Protein AF-A0A4V2RFW7-F1 (afdb_monomer)

Radius of gyration: 12.69 Å; Cα contacts (8 Å, |Δi|>4): 86; chains: 1; bounding box: 30×26×34 Å

Organism: NCBI:txid194963

Structure (mmCIF, N/CA/C/O backbone):
data_AF-A0A4V2RFW7-F1
#
_entry.id   AF-A0A4V2RFW7-F1
#
loop_
_atom_site.group_PDB
_atom_site.id
_atom_site.type_symbol
_atom_site.label_atom_id
_atom_site.label_alt_id
_atom_site.label_comp_id
_atom_site.label_asym_id
_atom_site.label_entity_id
_atom_site.label_seq_id
_atom_site.pdbx_PDB_ins_code
_atom_site.Cartn_x
_atom_site.Cartn_y
_atom_site.Cartn_z
_atom_site.occupancy
_atom_site.B_iso_or_equiv
_atom_site.auth_seq_id
_atom_site.auth_comp_id
_atom_site.auth_asym_id
_atom_site.auth_atom_id
_atom_site.pdbx_PDB_model_num
ATOM 1 N N . MET A 1 1 ? -4.176 -15.299 11.476 1.00 40.25 1 MET A N 1
ATOM 2 C CA . MET A 1 1 ? -4.238 -15.582 10.028 1.00 40.25 1 MET A CA 1
ATOM 3 C C . MET A 1 1 ? -3.263 -14.648 9.329 1.00 40.25 1 MET A C 1
ATOM 5 O O . MET A 1 1 ? -3.450 -13.441 9.392 1.00 40.25 1 MET A O 1
ATOM 9 N N . LEU A 1 2 ? -2.169 -15.187 8.787 1.00 39.97 2 LEU A N 1
ATOM 10 C CA . LEU A 1 2 ? -1.254 -14.438 7.920 1.00 39.97 2 LEU A CA 1
ATOM 11 C C . LEU A 1 2 ? -2.021 -14.092 6.642 1.00 39.97 2 LEU A C 1
ATOM 13 O O . LEU A 1 2 ? -2.731 -14.956 6.126 1.00 39.97 2 LEU A O 1
ATOM 17 N N . ALA A 1 3 ? -1.922 -12.849 6.166 1.00 44.88 3 ALA A N 1
ATOM 18 C CA . ALA A 1 3 ? -2.492 -12.464 4.881 1.00 44.88 3 ALA A CA 1
ATOM 19 C C . ALA A 1 3 ? -1.932 -13.423 3.829 1.00 44.88 3 ALA A C 1
ATOM 21 O O . ALA A 1 3 ? -0.734 -13.418 3.551 1.00 44.88 3 ALA A O 1
ATOM 22 N N . SER A 1 4 ? -2.781 -14.325 3.340 1.00 46.75 4 SER A N 1
ATOM 23 C CA . SER A 1 4 ? -2.368 -15.352 2.398 1.00 46.75 4 SER A CA 1
ATOM 24 C C . SER A 1 4 ? -1.773 -14.648 1.181 1.00 46.75 4 SER A C 1
ATOM 26 O O . SER A 1 4 ? -2.407 -13.747 0.628 1.00 46.75 4 SER A O 1
ATOM 28 N N . LEU A 1 5 ? -0.569 -15.054 0.767 1.00 48.81 5 LEU A N 1
ATOM 29 C CA . LEU A 1 5 ? 0.170 -14.546 -0.400 1.00 48.81 5 LEU A CA 1
ATOM 30 C C . LEU A 1 5 ? -0.674 -14.463 -1.693 1.00 48.81 5 LEU A C 1
ATOM 32 O O . LEU A 1 5 ? -0.275 -13.795 -2.641 1.00 48.81 5 LEU A O 1
ATOM 36 N N . ARG A 1 6 ? -1.858 -15.088 -1.721 1.00 49.91 6 ARG A N 1
ATOM 37 C CA . ARG A 1 6 ? -2.877 -14.980 -2.775 1.00 49.91 6 ARG A CA 1
ATOM 38 C C . ARG A 1 6 ? -3.549 -13.609 -2.908 1.00 49.91 6 ARG A C 1
ATOM 40 O O . ARG A 1 6 ? -4.029 -13.307 -3.990 1.00 49.91 6 ARG A O 1
ATOM 47 N N . LEU A 1 7 ? -3.578 -12.777 -1.865 1.00 52.44 7 LEU A N 1
ATOM 48 C CA . LEU A 1 7 ? -4.192 -11.437 -1.928 1.00 52.44 7 LEU A CA 1
ATOM 49 C C . LEU A 1 7 ? -3.259 -10.381 -2.542 1.00 52.44 7 LEU A C 1
ATOM 51 O O . LEU A 1 7 ? -3.708 -9.322 -2.972 1.00 52.44 7 LEU A O 1
ATOM 55 N N . TRP A 1 8 ? -1.958 -10.669 -2.601 1.00 58.66 8 TRP A N 1
ATOM 56 C CA . TRP A 1 8 ? -0.922 -9.711 -2.991 1.00 58.66 8 TRP A CA 1
ATOM 57 C C . TRP A 1 8 ? -0.875 -9.357 -4.495 1.00 58.66 8 TRP A C 1
ATOM 59 O O . TRP A 1 8 ? -0.694 -8.185 -4.822 1.00 58.66 8 TRP A O 1
ATOM 69 N N . PRO A 1 9 ? -1.107 -10.296 -5.437 1.00 52.31 9 PRO A N 1
ATOM 70 C CA . PRO A 1 9 ? -1.146 -9.997 -6.873 1.00 52.31 9 PRO A CA 1
ATOM 71 C C . PRO A 1 9 ? -2.239 -9.005 -7.289 1.00 52.31 9 PRO A C 1
ATOM 73 O O . PRO A 1 9 ? -2.039 -8.227 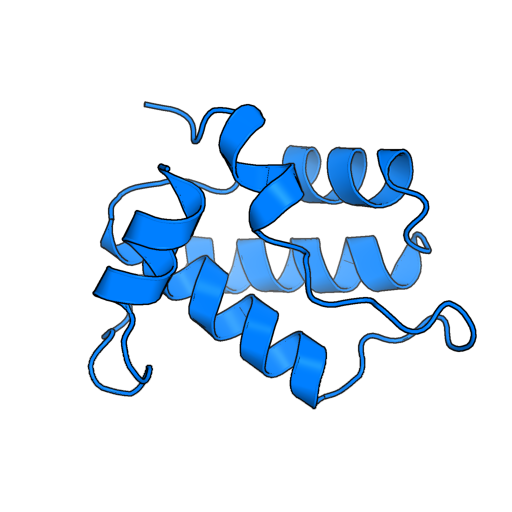-8.219 1.00 52.31 9 PRO A O 1
ATOM 76 N N . MET A 1 10 ? -3.379 -8.980 -6.589 1.00 49.44 10 MET A N 1
ATOM 77 C CA . MET A 1 10 ? -4.462 -8.021 -6.864 1.00 49.44 10 MET A CA 1
ATOM 78 C C . MET A 1 10 ? -4.271 -6.677 -6.143 1.00 49.44 10 MET A C 1
ATOM 80 O O . MET A 1 10 ? -4.787 -5.652 -6.590 1.00 49.44 10 MET A O 1
ATOM 84 N N . PHE A 1 11 ? -3.472 -6.681 -5.072 1.00 55.66 11 PHE A N 1
ATOM 85 C CA . PHE A 1 11 ? -3.098 -5.542 -4.229 1.00 55.66 11 PHE A CA 1
ATOM 86 C C . PHE A 1 11 ? -2.288 -4.476 -4.979 1.00 55.66 11 PHE A C 1
ATOM 88 O O . PHE A 1 11 ? -2.458 -3.277 -4.773 1.00 55.66 11 PHE A O 1
ATOM 95 N N . CYS A 1 12 ? -1.418 -4.921 -5.887 1.00 53.00 12 CYS A N 1
ATOM 96 C CA . CYS A 1 12 ? -0.456 -4.092 -6.609 1.00 53.00 12 CYS A CA 1
ATOM 97 C C . CYS A 1 12 ? -0.809 -3.956 -8.097 1.00 53.00 12 CYS A C 1
ATOM 99 O O . CYS A 1 12 ? 0.061 -3.962 -8.963 1.00 53.00 12 CYS A O 1
ATOM 101 N N . ARG A 1 13 ? -2.095 -3.728 -8.401 1.00 49.25 13 ARG A N 1
ATOM 102 C CA . ARG A 1 13 ? -2.487 -3.120 -9.687 1.00 49.25 13 ARG A CA 1
ATOM 103 C C . ARG A 1 13 ? -2.098 -1.630 -9.771 1.00 49.25 13 ARG A C 1
ATOM 105 O O . ARG A 1 13 ? -2.374 -0.982 -10.776 1.00 49.25 13 ARG A O 1
ATOM 112 N N . ALA A 1 14 ? -1.437 -1.094 -8.740 1.00 47.56 14 ALA A N 1
ATOM 113 C CA . ALA A 1 14 ? -0.565 0.069 -8.846 1.00 47.56 14 ALA A CA 1
ATOM 114 C C . ALA A 1 14 ? 0.607 -0.314 -9.759 1.00 47.56 14 ALA A C 1
ATOM 116 O O . ALA A 1 14 ? 1.625 -0.846 -9.320 1.00 47.56 14 ALA A O 1
ATOM 117 N N . ARG A 1 15 ? 0.402 -0.141 -11.066 1.00 47.62 15 ARG A N 1
ATOM 118 C CA . ARG A 1 15 ? 1.440 -0.276 -12.082 1.00 47.62 15 ARG A CA 1
ATOM 119 C C . ARG A 1 15 ? 2.496 0.782 -11.768 1.00 47.62 15 ARG A C 1
ATOM 121 O O . ARG A 1 15 ? 2.371 1.912 -12.227 1.00 47.62 15 ARG A O 1
ATOM 128 N N . SER A 1 16 ? 3.514 0.416 -10.991 1.00 48.25 16 SER A N 1
ATOM 129 C CA . SER A 1 16 ? 4.738 1.199 -10.900 1.00 48.25 16 SER A CA 1
ATOM 130 C C . SER A 1 16 ? 5.255 1.324 -12.329 1.00 48.25 16 SER A C 1
ATOM 132 O O . SER A 1 16 ? 5.613 0.341 -12.978 1.00 48.25 16 SER A O 1
ATOM 134 N N . TYR A 1 17 ? 5.157 2.522 -12.900 1.00 40.88 17 TYR A N 1
ATOM 135 C CA . TYR A 1 17 ? 5.669 2.760 -14.240 1.00 40.88 17 TYR A CA 1
ATOM 136 C C . TYR A 1 17 ? 7.179 2.496 -14.190 1.00 40.88 17 TYR A C 1
ATOM 138 O O . TYR A 1 17 ? 7.926 3.225 -13.541 1.00 40.88 17 TYR A O 1
ATOM 146 N N . LEU A 1 18 ? 7.596 1.416 -14.855 1.00 42.75 18 LEU A N 1
ATOM 147 C CA . LEU A 1 18 ? 8.908 0.748 -14.834 1.00 42.75 18 LEU A CA 1
ATOM 148 C C . LEU A 1 18 ? 10.145 1.653 -15.070 1.00 42.75 18 LEU A C 1
ATOM 150 O O . LEU A 1 18 ? 11.282 1.191 -14.958 1.00 42.75 18 LEU A O 1
ATOM 154 N N . GLY A 1 19 ? 9.964 2.941 -15.363 1.00 42.44 19 GLY A N 1
ATOM 155 C CA . GLY A 1 19 ? 11.038 3.878 -15.691 1.00 42.44 19 GLY A CA 1
ATOM 156 C C . GLY A 1 19 ? 11.847 4.343 -14.481 1.00 42.44 19 GLY A C 1
ATOM 157 O O . GLY A 1 19 ? 13.073 4.226 -14.471 1.00 42.44 19 GLY A O 1
ATOM 158 N N . ASN A 1 20 ? 11.191 4.770 -13.403 1.00 45.38 20 ASN A N 1
ATOM 159 C CA . ASN A 1 20 ? 11.858 5.530 -12.344 1.00 45.38 20 ASN A CA 1
ATOM 160 C C . ASN A 1 20 ? 11.951 4.652 -11.095 1.00 45.38 20 ASN A C 1
ATOM 162 O O . ASN A 1 20 ? 10.955 4.093 -10.658 1.00 45.38 20 ASN A O 1
ATOM 166 N N . GLY A 1 21 ? 13.141 4.468 -10.520 1.00 53.97 21 GLY A N 1
ATOM 167 C CA . GLY A 1 21 ? 13.351 3.637 -9.319 1.00 53.97 21 GLY A CA 1
ATOM 168 C C . GLY A 1 21 ? 12.706 4.167 -8.031 1.00 53.97 21 GLY A C 1
ATOM 169 O O . GLY A 1 21 ? 13.162 3.806 -6.953 1.00 53.97 21 GLY A O 1
ATOM 170 N N . VAL A 1 22 ? 11.692 5.024 -8.154 1.00 58.66 22 VAL A N 1
ATOM 171 C CA . VAL A 1 22 ? 11.017 5.765 -7.094 1.00 58.66 22 VAL A CA 1
ATOM 172 C C . VAL A 1 22 ? 9.518 5.576 -7.276 1.00 58.66 22 VAL A C 1
ATOM 174 O O . VAL A 1 22 ? 8.997 5.707 -8.387 1.00 58.66 22 VAL A O 1
ATOM 177 N N . MET A 1 23 ? 8.827 5.265 -6.184 1.00 65.06 23 MET A N 1
ATOM 178 C CA . MET A 1 23 ? 7.374 5.135 -6.182 1.00 65.06 23 MET A CA 1
ATOM 179 C C . MET A 1 23 ? 6.729 6.497 -6.481 1.00 65.06 23 MET A C 1
ATOM 181 O O . MET A 1 23 ? 7.047 7.493 -5.827 1.00 65.06 23 MET A O 1
ATOM 185 N N . HIS A 1 24 ? 5.827 6.573 -7.465 1.00 69.56 24 HIS A N 1
ATOM 186 C CA . HIS A 1 24 ? 5.131 7.828 -7.754 1.00 69.56 24 HIS A CA 1
ATOM 187 C 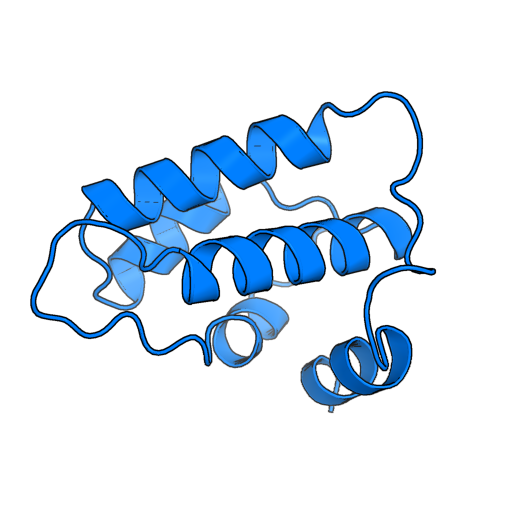C . HIS A 1 24 ? 4.328 8.259 -6.508 1.00 69.56 24 HIS A C 1
ATOM 189 O O . HIS A 1 24 ? 3.768 7.388 -5.838 1.00 69.56 24 HIS A O 1
ATOM 195 N N . PRO A 1 25 ? 4.206 9.561 -6.173 1.00 74.12 25 PRO A N 1
ATOM 196 C CA . PRO A 1 25 ? 3.473 10.005 -4.979 1.00 74.12 25 PRO A CA 1
ATOM 197 C C . PRO A 1 25 ? 2.061 9.418 -4.885 1.00 74.12 25 PRO A C 1
ATOM 199 O O . PRO A 1 25 ? 1.622 8.982 -3.829 1.00 74.12 25 PRO A O 1
ATOM 202 N N . ARG A 1 26 ? 1.400 9.307 -6.037 1.00 73.06 26 ARG A N 1
ATOM 203 C CA . ARG A 1 26 ? 0.078 8.693 -6.171 1.00 73.06 26 ARG A CA 1
ATOM 204 C C . ARG A 1 26 ? 0.088 7.191 -5.861 1.00 73.06 26 ARG A C 1
ATOM 206 O O . ARG A 1 26 ? -0.795 6.709 -5.165 1.00 73.06 26 ARG A O 1
ATOM 213 N N . ASP A 1 27 ? 1.106 6.458 -6.316 1.00 73.06 27 ASP A N 1
ATOM 214 C CA . ASP A 1 27 ? 1.277 5.039 -5.974 1.00 73.06 27 ASP A CA 1
ATOM 215 C C . ASP A 1 27 ? 1.535 4.871 -4.476 1.00 73.06 27 ASP A C 1
ATOM 217 O O . ASP A 1 27 ? 1.023 3.942 -3.856 1.00 73.06 27 ASP A O 1
ATOM 221 N N . LYS A 1 28 ? 2.292 5.796 -3.879 1.00 76.31 28 LYS A N 1
ATOM 222 C CA . LYS A 1 28 ? 2.585 5.818 -2.446 1.00 76.31 28 LYS A CA 1
ATOM 223 C C . LYS A 1 28 ? 1.323 6.018 -1.606 1.00 76.31 28 LYS A C 1
ATOM 225 O O . LYS A 1 28 ? 1.150 5.318 -0.613 1.00 76.31 28 LYS A O 1
ATOM 230 N N . GLU A 1 29 ? 0.443 6.931 -2.014 1.00 79.19 29 GLU A N 1
ATOM 231 C CA . GLU A 1 29 ? -0.875 7.126 -1.392 1.00 79.19 29 GLU A CA 1
ATOM 232 C C . GLU A 1 29 ? -1.740 5.871 -1.521 1.00 79.19 29 GLU A C 1
ATOM 234 O O . GLU A 1 29 ? -2.299 5.406 -0.529 1.00 79.19 29 GLU A O 1
ATOM 239 N N . PHE A 1 30 ? -1.773 5.258 -2.709 1.00 76.00 30 PHE A N 1
ATOM 240 C CA . PHE A 1 30 ? -2.448 3.975 -2.896 1.00 76.00 30 PHE A CA 1
ATOM 241 C C . PHE A 1 30 ? -1.880 2.899 -1.960 1.00 76.00 30 PHE A C 1
ATOM 243 O O . PHE A 1 30 ? -2.641 2.215 -1.286 1.00 76.00 30 PHE A O 1
ATOM 250 N N . ALA A 1 31 ? -0.560 2.756 -1.855 1.00 77.88 31 ALA A N 1
ATOM 251 C CA . ALA A 1 31 ? 0.052 1.785 -0.952 1.00 77.88 31 ALA A CA 1
ATOM 252 C C . ALA A 1 31 ? -0.270 2.056 0.530 1.00 77.88 31 ALA A C 1
ATOM 254 O O . ALA A 1 31 ? -0.538 1.104 1.265 1.00 77.88 31 ALA A O 1
ATOM 255 N N . ASP A 1 32 ? -0.287 3.322 0.966 1.00 82.0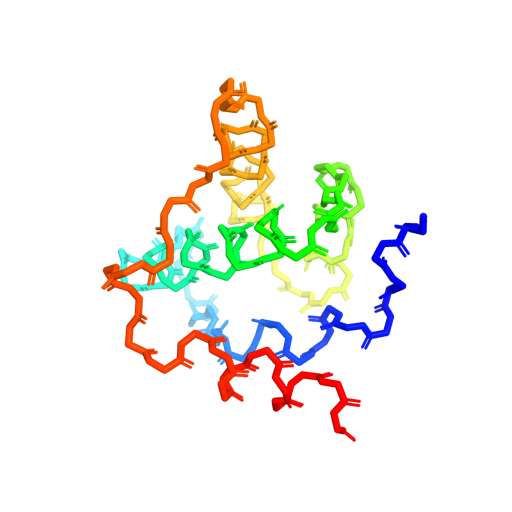6 32 ASP A N 1
ATOM 256 C CA . ASP A 1 32 ? -0.677 3.711 2.330 1.00 82.06 32 ASP A CA 1
ATOM 257 C C . ASP A 1 32 ? -2.120 3.293 2.637 1.00 82.06 32 ASP A C 1
ATOM 259 O O . ASP A 1 32 ? -2.367 2.592 3.624 1.00 82.06 32 ASP A O 1
ATOM 263 N N . ASP A 1 33 ? -3.058 3.643 1.754 1.00 82.19 33 ASP A N 1
ATOM 264 C CA . ASP A 1 33 ? -4.477 3.311 1.893 1.00 82.19 33 ASP A CA 1
ATOM 265 C C . ASP A 1 33 ? -4.684 1.805 2.036 1.00 82.19 33 ASP A C 1
ATOM 267 O O . ASP A 1 33 ? -5.391 1.321 2.924 1.00 82.19 33 ASP A O 1
ATOM 271 N N . ILE A 1 34 ? -4.044 1.041 1.162 1.00 78.50 34 ILE A N 1
ATOM 272 C CA . ILE A 1 34 ? -4.239 -0.396 1.087 1.00 78.50 34 ILE A CA 1
ATOM 273 C C . ILE A 1 34 ? -3.625 -1.090 2.325 1.00 78.50 34 ILE A C 1
ATOM 275 O O . ILE A 1 34 ? -4.277 -1.932 2.954 1.00 78.50 34 ILE A O 1
ATOM 279 N N . LEU A 1 35 ? -2.425 -0.688 2.762 1.00 80.31 35 LEU A N 1
ATOM 280 C CA . LEU A 1 35 ? -1.809 -1.185 4.001 1.00 80.31 35 LEU A CA 1
ATOM 281 C C . LEU A 1 35 ? -2.651 -0.842 5.241 1.00 80.31 35 LEU A C 1
ATOM 283 O O . LEU A 1 35 ? -2.755 -1.650 6.170 1.00 80.31 35 LEU A O 1
ATOM 287 N N .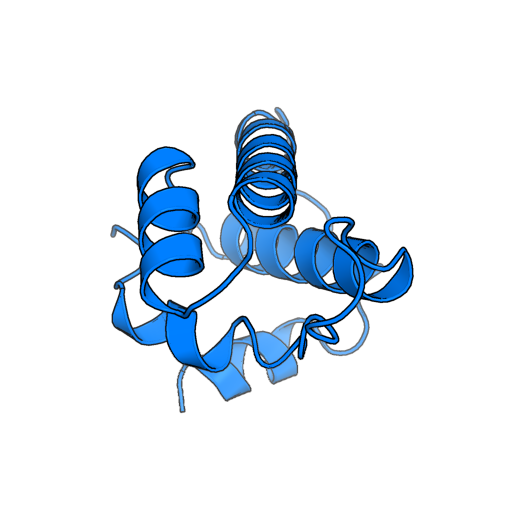 ARG A 1 36 ? -3.304 0.326 5.258 1.00 83.25 36 ARG A N 1
ATOM 288 C CA . ARG A 1 36 ? -4.250 0.703 6.316 1.00 83.25 36 ARG A CA 1
ATOM 289 C C . ARG A 1 36 ? -5.513 -0.148 6.304 1.00 83.25 36 ARG A C 1
ATOM 291 O O . ARG A 1 36 ? -5.924 -0.593 7.376 1.00 83.25 36 ARG A O 1
ATOM 298 N N . ILE A 1 37 ? -6.095 -0.411 5.131 1.00 82.12 37 ILE A N 1
ATOM 299 C CA . ILE A 1 37 ? -7.252 -1.307 4.972 1.00 82.12 37 ILE A CA 1
ATOM 300 C C . ILE A 1 37 ? -6.924 -2.695 5.522 1.00 82.12 37 ILE A C 1
ATOM 302 O O . ILE A 1 37 ? -7.668 -3.213 6.357 1.00 82.12 37 ILE A O 1
ATOM 306 N N . LEU A 1 38 ? -5.783 -3.271 5.129 1.00 78.94 38 LEU A N 1
ATOM 307 C CA . LEU A 1 38 ? -5.338 -4.569 5.641 1.00 78.94 38 LEU A CA 1
ATOM 308 C C . LEU A 1 38 ? -5.218 -4.572 7.157 1.00 78.94 38 LEU A C 1
ATOM 310 O O . LEU A 1 38 ? -5.753 -5.455 7.830 1.00 78.94 38 LEU A O 1
ATOM 314 N N . ARG A 1 39 ? -4.545 -3.560 7.699 1.00 80.69 39 ARG A N 1
ATOM 315 C CA . ARG A 1 39 ? -4.329 -3.451 9.133 1.00 80.69 39 ARG A CA 1
ATOM 316 C C . ARG A 1 39 ? -5.637 -3.309 9.905 1.00 80.69 39 ARG A C 1
ATOM 318 O O . ARG A 1 39 ? -5.790 -3.919 10.963 1.00 80.69 39 ARG A O 1
ATOM 325 N N . ALA A 1 40 ? -6.583 -2.533 9.386 1.00 82.06 40 ALA A N 1
ATOM 326 C CA . ALA A 1 40 ? -7.909 -2.389 9.975 1.00 82.06 40 ALA A CA 1
ATOM 327 C C . ALA A 1 40 ? -8.695 -3.711 9.950 1.00 82.06 40 ALA A C 1
ATOM 329 O O . ALA A 1 40 ? -9.362 -4.034 10.933 1.00 82.06 40 ALA A O 1
ATOM 330 N N . LYS A 1 41 ? -8.550 -4.507 8.881 1.00 77.88 41 LYS A N 1
ATOM 331 C CA . LYS A 1 41 ? -9.132 -5.855 8.747 1.00 77.88 41 LYS A CA 1
ATOM 332 C C . LYS A 1 41 ? -8.351 -6.943 9.516 1.00 77.88 41 LYS A C 1
ATOM 334 O O . LYS A 1 41 ? -8.765 -8.095 9.515 1.00 77.88 41 LYS A O 1
ATOM 339 N N . GLY A 1 42 ? -7.267 -6.592 10.217 1.00 76.88 42 GLY A N 1
ATOM 340 C CA . GLY A 1 42 ? -6.502 -7.506 11.080 1.00 76.88 42 GLY A CA 1
ATOM 341 C C . GLY A 1 42 ? -5.386 -8.281 10.376 1.00 76.88 42 GLY A C 1
ATOM 342 O O . GLY A 1 42 ? -4.742 -9.134 10.989 1.00 76.88 42 GLY A O 1
ATOM 343 N N . HIS A 1 43 ? -5.118 -7.969 9.111 1.00 77.06 43 HIS A N 1
ATOM 344 C CA . HIS A 1 43 ? -4.024 -8.559 8.352 1.00 77.06 43 HIS A CA 1
ATOM 345 C C . HIS A 1 43 ? -2.699 -7.898 8.723 1.00 77.06 43 HIS A C 1
ATOM 347 O O . HIS A 1 43 ? -2.579 -6.671 8.752 1.00 77.06 43 HIS A O 1
ATOM 353 N N . ARG A 1 44 ? -1.680 -8.719 8.991 1.00 69.31 44 ARG A N 1
ATOM 354 C CA . ARG A 1 44 ? -0.300 -8.257 9.168 1.00 69.31 44 ARG A CA 1
ATOM 355 C C . ARG A 1 44 ? 0.475 -8.486 7.883 1.00 69.31 44 ARG A C 1
ATOM 357 O O . ARG A 1 44 ? 0.605 -9.617 7.424 1.00 69.31 44 ARG A O 1
ATOM 364 N N . ALA A 1 45 ? 0.975 -7.391 7.333 1.00 70.12 45 ALA A N 1
ATOM 365 C CA . ALA A 1 45 ? 1.856 -7.377 6.185 1.00 70.12 45 ALA A CA 1
ATOM 366 C C . ALA A 1 45 ? 3.303 -7.419 6.694 1.00 70.12 45 ALA A C 1
ATOM 368 O O . ALA A 1 45 ? 3.787 -6.450 7.277 1.00 70.12 45 ALA A O 1
ATOM 369 N N . GLU A 1 46 ? 3.954 -8.569 6.553 1.00 79.00 46 GLU A N 1
ATOM 370 C CA . GLU A 1 46 ? 5.315 -8.791 7.041 1.00 79.00 46 GLU A CA 1
ATOM 371 C C . GLU A 1 46 ? 6.299 -8.115 6.062 1.00 79.00 46 GLU A C 1
AT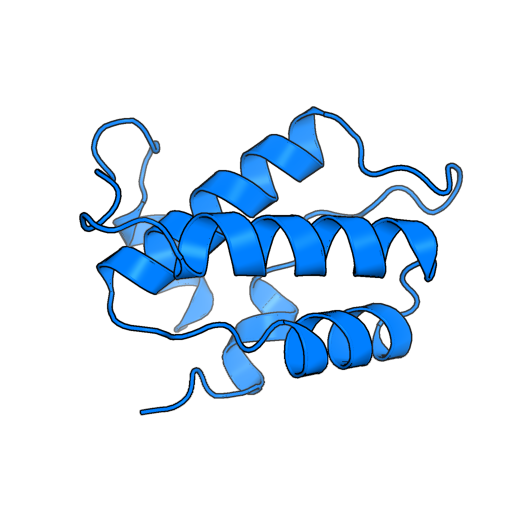OM 373 O O . GLU A 1 46 ? 6.325 -8.490 4.889 1.00 79.00 46 GLU A O 1
ATOM 378 N N . PRO A 1 47 ? 7.068 -7.088 6.474 1.00 80.25 47 PRO A N 1
ATOM 379 C CA . PRO A 1 47 ? 7.814 -6.221 5.553 1.00 80.25 47 PRO A CA 1
ATOM 380 C C . PRO A 1 47 ? 8.771 -6.983 4.635 1.00 80.25 47 PRO A C 1
ATOM 382 O O . PRO A 1 47 ? 8.938 -6.630 3.467 1.00 80.25 47 PRO A O 1
ATOM 385 N N . HIS A 1 48 ? 9.374 -8.051 5.162 1.00 81.19 48 HIS A N 1
ATOM 386 C CA . HIS A 1 48 ? 10.267 -8.919 4.412 1.00 81.19 48 HIS A CA 1
ATOM 387 C C . HIS A 1 48 ? 9.519 -9.660 3.296 1.00 81.19 48 HIS A C 1
ATOM 389 O O . HIS A 1 48 ? 9.949 -9.641 2.144 1.00 81.19 48 HIS A O 1
ATOM 395 N N . SER A 1 49 ? 8.346 -10.218 3.607 1.00 80.62 49 SER A N 1
ATOM 396 C CA . SER A 1 49 ? 7.479 -10.881 2.625 1.00 80.62 49 SER A CA 1
ATOM 397 C C . SER A 1 49 ? 7.033 -9.931 1.508 1.00 80.62 49 SER A C 1
ATOM 399 O O . SER A 1 49 ? 7.029 -10.313 0.340 1.00 80.62 49 SER A O 1
ATOM 401 N N . ILE A 1 50 ? 6.720 -8.674 1.839 1.00 78.12 50 ILE A N 1
ATOM 402 C CA . ILE A 1 50 ? 6.316 -7.652 0.859 1.00 78.12 50 ILE A CA 1
ATOM 403 C C . ILE A 1 50 ? 7.461 -7.319 -0.094 1.00 78.12 50 ILE A C 1
ATOM 405 O O . ILE A 1 50 ? 7.260 -7.234 -1.305 1.00 78.12 50 ILE A O 1
ATOM 409 N N . LYS A 1 51 ? 8.670 -7.142 0.449 1.00 81.75 51 LYS A N 1
ATOM 410 C CA . LYS A 1 51 ? 9.866 -6.847 -0.340 1.00 81.75 51 LYS A CA 1
ATOM 411 C C . LYS A 1 51 ? 10.195 -7.996 -1.292 1.00 81.75 51 LYS A C 1
ATOM 413 O O . LYS A 1 51 ? 10.385 -7.756 -2.482 1.00 81.75 51 LYS A O 1
ATOM 418 N N . SER A 1 52 ? 10.217 -9.228 -0.781 1.00 81.62 52 SER A N 1
ATOM 419 C CA . SER A 1 52 ? 10.481 -10.434 -1.573 1.00 81.62 52 SER A CA 1
ATOM 420 C C . SER A 1 52 ? 9.437 -10.630 -2.670 1.00 81.62 52 SER A C 1
ATOM 422 O O . SER A 1 52 ? 9.793 -10.908 -3.812 1.00 81.62 52 SER A O 1
ATOM 424 N N . TRP A 1 53 ? 8.159 -10.395 -2.363 1.00 80.25 53 TRP A N 1
ATOM 425 C CA . TRP A 1 53 ? 7.094 -10.424 -3.361 1.00 80.25 53 TRP A CA 1
ATOM 426 C C . TRP A 1 53 ? 7.274 -9.342 -4.434 1.00 80.25 53 TRP A C 1
ATOM 428 O O . TRP A 1 53 ? 7.172 -9.643 -5.620 1.00 80.25 53 TRP A O 1
ATOM 438 N N . ALA A 1 54 ? 7.578 -8.100 -4.048 1.00 78.31 54 ALA A N 1
ATOM 439 C CA . ALA A 1 54 ? 7.741 -6.996 -4.993 1.00 78.31 54 ALA A CA 1
ATOM 440 C C . ALA A 1 54 ? 8.894 -7.275 -5.969 1.00 78.31 54 ALA A C 1
ATOM 442 O O . ALA A 1 54 ? 8.718 -7.159 -7.181 1.00 78.31 54 ALA A O 1
ATOM 443 N N . ILE A 1 55 ? 10.039 -7.733 -5.456 1.00 82.31 55 ILE A N 1
ATOM 444 C CA . ILE A 1 55 ? 11.188 -8.130 -6.281 1.00 82.31 55 ILE A CA 1
ATOM 445 C C . ILE A 1 55 ? 10.811 -9.292 -7.214 1.00 82.31 55 ILE A C 1
ATOM 447 O O . ILE A 1 55 ? 11.105 -9.231 -8.405 1.00 82.31 55 ILE A O 1
ATOM 451 N N . ALA A 1 56 ? 10.099 -10.308 -6.712 1.00 79.06 56 ALA A N 1
ATOM 452 C CA . ALA A 1 56 ? 9.632 -11.437 -7.524 1.00 79.06 56 ALA A CA 1
ATOM 453 C C . ALA A 1 56 ? 8.651 -11.020 -8.638 1.00 79.06 56 ALA A C 1
ATOM 455 O O . ALA A 1 56 ? 8.582 -11.675 -9.672 1.00 79.06 56 ALA A O 1
ATOM 456 N N . ASN A 1 57 ? 7.925 -9.914 -8.455 1.00 73.06 57 ASN A N 1
ATOM 457 C CA . ASN A 1 57 ? 7.005 -9.344 -9.445 1.00 73.06 57 ASN A CA 1
ATOM 458 C C . ASN A 1 57 ? 7.675 -8.299 -10.355 1.00 73.06 57 ASN A C 1
ATOM 460 O O . ASN A 1 57 ? 6.990 -7.535 -11.034 1.00 73.06 57 ASN A O 1
ATOM 464 N N . GLY A 1 58 ? 9.010 -8.237 -10.371 1.00 75.00 58 GLY A N 1
ATOM 465 C CA . GLY A 1 58 ? 9.767 -7.350 -11.254 1.00 75.00 58 GLY A CA 1
ATOM 466 C C . GLY A 1 58 ? 9.828 -5.896 -10.788 1.00 75.00 58 GLY A C 1
ATOM 467 O O . GLY A 1 58 ? 10.197 -5.017 -11.568 1.00 75.00 58 GLY A O 1
ATOM 468 N N . TRP A 1 59 ? 9.482 -5.605 -9.531 1.00 77.75 59 TRP A N 1
ATOM 469 C CA . TRP A 1 59 ? 9.670 -4.264 -8.986 1.00 77.75 59 TRP A CA 1
ATOM 470 C C . TRP A 1 59 ? 11.153 -3.996 -8.743 1.00 77.75 59 TRP A C 1
ATOM 472 O O . TRP A 1 59 ? 11.910 -4.870 -8.315 1.00 77.75 59 TRP A O 1
ATOM 482 N N . LYS A 1 60 ? 11.564 -2.740 -8.944 1.00 80.94 60 LYS A N 1
ATOM 483 C CA . LYS A 1 60 ? 12.921 -2.310 -8.597 1.00 80.94 60 LYS A CA 1
ATOM 484 C C . LYS A 1 60 ? 13.152 -2.452 -7.081 1.00 80.94 60 LYS A C 1
ATOM 486 O O . LYS A 1 60 ? 12.265 -2.089 -6.302 1.00 80.94 60 LYS A O 1
ATOM 491 N N . PRO A 1 61 ? 14.350 -2.886 -6.642 1.00 82.25 61 PRO A N 1
ATOM 492 C CA . PRO A 1 61 ? 14.664 -3.068 -5.224 1.00 82.25 61 PRO A CA 1
ATOM 493 C C . PRO A 1 61 ? 14.424 -1.815 -4.374 1.00 82.25 61 PRO A C 1
ATOM 495 O O . PRO A 1 61 ? 13.965 -1.933 -3.241 1.00 82.25 61 PRO A O 1
ATOM 498 N N . SER A 1 62 ? 14.680 -0.621 -4.924 1.00 80.94 62 SER A N 1
ATOM 499 C CA . SER A 1 62 ? 14.431 0.658 -4.245 1.00 80.94 62 SER A CA 1
ATOM 500 C C . SER A 1 62 ? 12.948 0.869 -3.927 1.00 80.94 62 SER A C 1
ATOM 502 O O . SER A 1 62 ? 12.607 1.102 -2.771 1.00 80.94 62 SER A O 1
ATOM 504 N N . ALA A 1 63 ? 12.058 0.678 -4.907 1.00 77.06 63 ALA A N 1
ATOM 505 C CA . ALA A 1 63 ? 10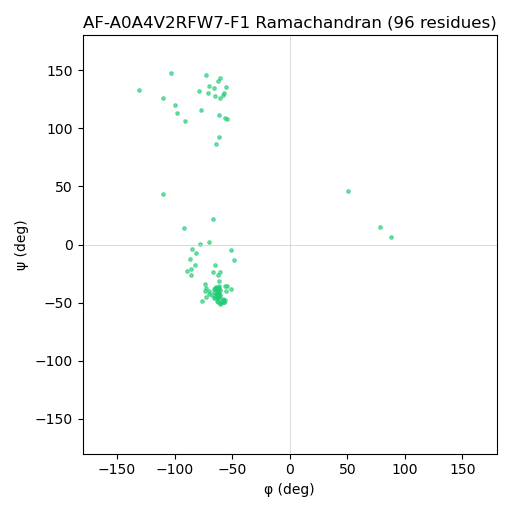.612 0.798 -4.710 1.00 77.06 63 ALA A CA 1
ATOM 506 C C . ALA A 1 63 ? 10.069 -0.286 -3.760 1.00 77.06 63 ALA A C 1
ATOM 508 O O . ALA A 1 63 ? 9.228 -0.013 -2.904 1.00 77.06 63 ALA A O 1
ATOM 509 N N . ALA A 1 64 ? 10.595 -1.513 -3.853 1.00 82.25 64 ALA A N 1
ATOM 510 C CA . ALA A 1 64 ? 10.265 -2.587 -2.916 1.00 82.25 64 ALA A CA 1
AT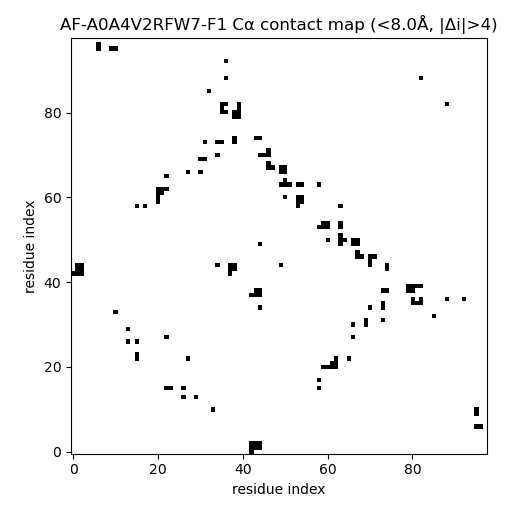OM 511 C C . ALA A 1 64 ? 10.666 -2.234 -1.470 1.00 82.25 64 ALA A C 1
ATOM 513 O O . ALA A 1 64 ? 9.944 -2.550 -0.523 1.00 82.25 64 ALA A O 1
ATOM 514 N N . ASN A 1 65 ? 11.802 -1.554 -1.293 1.00 84.62 65 ASN A N 1
ATOM 515 C CA . ASN A 1 65 ? 12.271 -1.106 0.014 1.00 84.62 65 ASN A CA 1
ATOM 516 C C . ASN A 1 65 ? 11.405 0.030 0.580 1.00 84.62 65 ASN A C 1
ATOM 518 O O . ASN A 1 65 ? 11.087 0.013 1.767 1.00 84.62 65 ASN A O 1
ATOM 522 N N . GLU A 1 66 ? 10.974 0.979 -0.259 1.00 82.38 66 GLU A N 1
ATOM 523 C CA . GLU A 1 66 ? 10.024 2.028 0.141 1.00 82.38 66 GLU A CA 1
ATOM 524 C C . GLU A 1 66 ? 8.686 1.434 0.602 1.00 82.38 66 GLU A C 1
ATOM 526 O O . GLU A 1 66 ? 8.155 1.826 1.644 1.00 82.38 66 GLU A O 1
ATOM 531 N N . LEU A 1 67 ? 8.170 0.439 -0.124 1.00 81.44 67 LEU A N 1
ATOM 532 C CA . LEU A 1 67 ? 6.933 -0.252 0.235 1.00 81.44 67 LEU A CA 1
ATOM 533 C C . LEU A 1 67 ? 7.065 -1.004 1.569 1.00 81.44 67 LEU A C 1
ATOM 535 O O . LEU A 1 67 ? 6.180 -0.925 2.423 1.00 81.44 67 LEU A O 1
ATOM 539 N N . 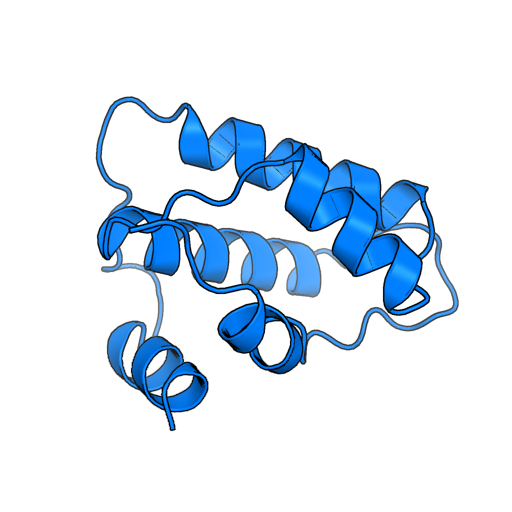ALA A 1 68 ? 8.189 -1.692 1.782 1.00 84.62 68 ALA A N 1
ATOM 540 C CA . ALA A 1 68 ? 8.477 -2.359 3.048 1.00 84.62 68 ALA A CA 1
ATOM 541 C C . ALA A 1 68 ? 8.572 -1.358 4.214 1.00 84.62 68 ALA A C 1
ATOM 543 O O . ALA A 1 68 ? 8.022 -1.609 5.286 1.00 84.62 68 ALA A O 1
ATOM 544 N N . ALA A 1 69 ? 9.198 -0.195 4.005 1.00 85.94 69 ALA A N 1
ATOM 545 C CA . ALA A 1 69 ? 9.273 0.863 5.012 1.00 85.94 69 ALA A CA 1
ATOM 546 C C . ALA A 1 69 ? 7.886 1.423 5.378 1.00 85.94 69 ALA A C 1
ATOM 548 O O . ALA A 1 69 ? 7.598 1.645 6.558 1.00 85.94 69 ALA A O 1
ATOM 549 N N . LEU A 1 70 ? 6.993 1.596 4.396 1.00 82.19 70 LEU A N 1
ATOM 550 C CA . LEU A 1 70 ? 5.597 1.974 4.646 1.00 82.19 70 LEU A CA 1
ATOM 551 C C . LEU A 1 70 ? 4.857 0.909 5.453 1.00 82.19 70 LEU A C 1
ATOM 553 O O . LEU A 1 70 ? 4.145 1.243 6.399 1.00 82.19 70 LEU A O 1
ATOM 557 N N . ALA A 1 71 ? 5.059 -0.368 5.134 1.00 82.44 71 ALA A N 1
ATOM 558 C CA . ALA A 1 71 ? 4.452 -1.462 5.880 1.00 82.44 71 ALA A CA 1
ATOM 559 C C . ALA A 1 71 ? 4.931 -1.519 7.335 1.00 82.44 71 ALA A C 1
ATOM 561 O O . ALA A 1 71 ? 4.106 -1.702 8.228 1.00 82.44 71 ALA A O 1
ATOM 562 N N . ILE A 1 72 ? 6.222 -1.282 7.596 1.00 85.88 72 ILE A N 1
ATOM 563 C CA . ILE A 1 72 ? 6.761 -1.150 8.962 1.00 85.88 72 ILE A CA 1
ATOM 564 C C . ILE A 1 72 ? 6.078 0.010 9.684 1.00 85.88 72 ILE A C 1
ATOM 566 O O . ILE A 1 72 ? 5.559 -0.163 10.788 1.00 85.88 72 ILE A O 1
ATOM 570 N N . LYS A 1 73 ? 6.029 1.185 9.045 1.00 84.94 73 LYS A N 1
ATOM 571 C CA . LYS A 1 73 ? 5.420 2.390 9.615 1.00 84.94 73 LYS A CA 1
ATOM 572 C C . LYS A 1 73 ? 3.955 2.157 9.974 1.00 84.94 73 LYS A C 1
ATOM 574 O O . LYS A 1 73 ? 3.532 2.484 11.079 1.00 84.94 73 LYS A O 1
ATOM 579 N N . ILE A 1 74 ? 3.182 1.574 9.060 1.00 81.69 74 ILE A N 1
ATOM 580 C CA . ILE A 1 74 ? 1.749 1.346 9.251 1.00 81.69 74 ILE A CA 1
ATOM 581 C C . ILE A 1 74 ? 1.505 0.207 10.238 1.00 81.69 74 ILE A C 1
ATOM 583 O O . ILE A 1 74 ? 0.628 0.325 11.091 1.00 81.69 74 ILE A O 1
ATOM 587 N N . GLY A 1 75 ? 2.294 -0.865 10.175 1.00 76.38 75 GLY A N 1
ATOM 588 C CA . GLY A 1 75 ? 2.233 -1.992 11.101 1.00 76.38 75 GLY A CA 1
ATOM 589 C C . GLY A 1 75 ? 2.539 -1.593 12.547 1.00 76.38 75 GLY A C 1
ATOM 590 O O . GLY A 1 75 ? 1.847 -2.056 13.455 1.00 76.38 75 GLY A O 1
ATOM 591 N N . GLY A 1 76 ? 3.510 -0.695 12.743 1.00 78.19 76 GLY A N 1
ATOM 592 C CA . GLY A 1 76 ? 3.952 -0.185 14.045 1.00 78.19 76 GLY A CA 1
ATOM 593 C C . GLY A 1 76 ? 3.097 0.935 14.649 1.00 78.19 76 GLY A C 1
ATOM 594 O O . GLY A 1 76 ? 3.308 1.305 15.802 1.00 78.19 76 GLY A O 1
ATOM 595 N N . LEU A 1 77 ? 2.117 1.482 13.920 1.00 77.31 77 LEU A N 1
ATOM 596 C CA . LEU A 1 77 ? 1.170 2.462 14.474 1.00 77.31 77 LEU A CA 1
ATOM 597 C C . LEU A 1 77 ? 0.484 1.880 15.725 1.00 77.31 77 LEU A C 1
ATOM 599 O O . LEU A 1 77 ? 0.026 0.749 15.711 1.00 77.31 77 LEU A O 1
ATOM 603 N N . LYS A 1 78 ? 0.347 2.625 16.823 1.00 67.62 78 LYS A N 1
ATOM 604 C CA . LYS A 1 78 ? -0.225 2.067 18.069 1.00 67.62 78 LYS A CA 1
ATOM 605 C C . LYS A 1 78 ? -1.748 1.853 17.996 1.00 67.62 78 LYS A C 1
ATOM 607 O O . LYS A 1 78 ? -2.270 0.887 18.541 1.00 67.62 78 LYS A O 1
ATOM 612 N N . ALA A 1 79 ? -2.453 2.722 17.271 1.00 72.75 79 ALA A N 1
ATOM 613 C CA . ALA A 1 79 ? -3.906 2.682 17.085 1.00 72.75 79 ALA A CA 1
ATOM 614 C C . ALA A 1 79 ? -4.280 2.138 15.702 1.00 72.75 79 ALA A C 1
ATOM 616 O O . ALA A 1 79 ? -3.543 2.376 14.743 1.00 72.75 79 ALA A O 1
ATOM 617 N N . LYS A 1 80 ? -5.418 1.439 15.574 1.00 68.94 80 LYS A N 1
ATOM 618 C CA . LYS A 1 80 ? -5.950 1.013 14.265 1.00 68.94 80 LYS A CA 1
ATOM 619 C C . LYS A 1 80 ? -6.154 2.251 13.375 1.00 68.94 80 LYS A C 1
ATOM 621 O O . LYS A 1 80 ? -6.728 3.232 13.846 1.00 68.94 80 LYS A O 1
ATOM 626 N N . PRO A 1 81 ? -5.668 2.249 12.122 1.00 71.12 81 PRO A N 1
ATOM 627 C CA . PRO A 1 81 ? -5.815 3.406 11.257 1.00 71.12 81 PRO A CA 1
ATOM 628 C C . PRO A 1 81 ? -7.286 3.551 10.856 1.00 71.12 81 PRO A C 1
ATOM 630 O O . PRO A 1 81 ? -7.942 2.559 10.537 1.00 71.12 81 PRO A O 1
ATOM 633 N N . SER A 1 82 ? -7.807 4.779 10.888 1.00 72.56 82 SER A N 1
ATOM 634 C CA . SER A 1 82 ? -9.184 5.040 10.466 1.00 72.56 82 SER A CA 1
ATOM 635 C C . SER A 1 82 ? -9.317 4.891 8.952 1.00 72.56 82 SER A C 1
ATOM 637 O O . SER A 1 82 ? -8.546 5.494 8.205 1.00 72.56 82 SER A O 1
ATOM 639 N N . LEU A 1 83 ? -10.322 4.135 8.508 1.00 74.81 83 LEU A N 1
ATOM 640 C CA . LEU A 1 83 ? -10.660 3.971 7.090 1.00 74.81 83 LEU A CA 1
ATOM 641 C C . LEU A 1 83 ? -11.575 5.083 6.563 1.00 74.81 83 LEU A C 1
ATOM 643 O O . LEU A 1 83 ? -11.849 5.123 5.371 1.00 74.81 83 LEU A O 1
ATOM 647 N N . THR A 1 84 ? -12.023 6.007 7.421 1.00 72.69 84 THR A N 1
ATOM 648 C CA . THR A 1 84 ? -12.979 7.071 7.057 1.00 72.69 84 THR A CA 1
ATOM 649 C C . THR A 1 84 ? -12.479 8.016 5.968 1.00 72.69 84 THR A C 1
ATOM 651 O O . THR A 1 84 ? -13.285 8.636 5.286 1.00 72.69 84 THR A O 1
ATOM 654 N N . LYS A 1 85 ? -11.158 8.129 5.790 1.00 76.06 85 LYS A N 1
ATOM 655 C CA . LYS A 1 85 ? -10.548 8.956 4.738 1.00 76.06 85 LYS A CA 1
ATOM 656 C C . LYS A 1 85 ? -10.396 8.228 3.401 1.00 76.06 85 LYS A C 1
ATOM 658 O O . LYS A 1 85 ? -10.106 8.873 2.401 1.00 76.06 85 LYS A O 1
ATOM 663 N N . ILE A 1 86 ? -10.574 6.907 3.378 1.00 77.81 86 ILE A N 1
ATOM 664 C CA . ILE A 1 86 ? -10.321 6.086 2.196 1.00 77.81 86 ILE A CA 1
ATOM 665 C C . ILE A 1 86 ? -11.643 5.842 1.476 1.00 77.81 86 ILE A C 1
ATOM 667 O O . ILE A 1 86 ? -12.521 5.135 1.976 1.00 77.81 86 ILE A O 1
ATOM 671 N N . TYR A 1 87 ? -11.779 6.402 0.275 1.00 76.25 87 TYR A N 1
ATOM 672 C CA . TYR A 1 87 ? -12.969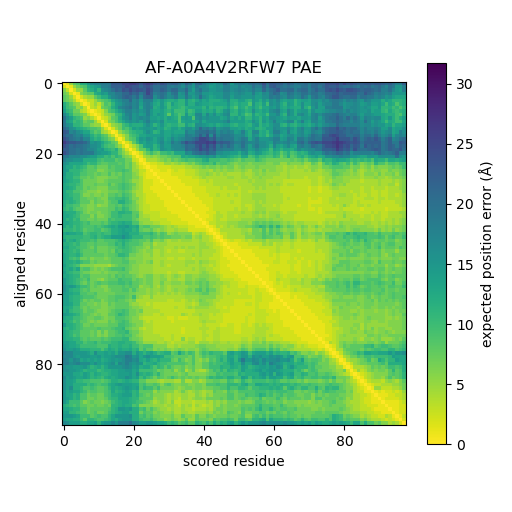 6.197 -0.546 1.00 76.25 87 TYR A CA 1
ATOM 673 C C . TYR A 1 87 ? -13.159 4.709 -0.884 1.00 76.25 87 TYR A C 1
ATOM 675 O O . TYR A 1 87 ? -12.252 4.061 -1.420 1.00 76.25 87 TYR A O 1
ATOM 683 N N . ASN A 1 88 ? -14.354 4.191 -0.578 1.00 78.44 88 ASN A N 1
ATOM 684 C CA . ASN A 1 88 ? -14.782 2.812 -0.829 1.00 78.44 88 ASN A CA 1
ATOM 685 C C . ASN A 1 88 ? -13.789 1.741 -0.324 1.00 78.44 88 ASN A C 1
ATOM 687 O O . ASN A 1 88 ? -13.444 0.795 -1.033 1.00 78.44 88 ASN A O 1
ATOM 691 N N . ALA A 1 89 ? -13.303 1.899 0.911 1.00 77.62 89 ALA A N 1
ATOM 692 C CA . ALA A 1 89 ? -12.356 0.970 1.529 1.00 77.62 89 ALA A CA 1
ATOM 693 C C . ALA A 1 89 ? -12.850 -0.490 1.545 1.00 77.62 89 ALA A C 1
ATOM 695 O O . ALA A 1 89 ? -12.069 -1.412 1.302 1.00 77.62 89 ALA A O 1
ATOM 696 N N . GLU A 1 90 ? -14.142 -0.708 1.808 1.00 76.81 90 GLU A N 1
ATOM 697 C CA . GLU A 1 90 ? -14.723 -2.053 1.845 1.00 76.81 90 GLU A CA 1
ATOM 698 C C . GLU A 1 90 ? -14.874 -2.673 0.460 1.00 76.81 90 GLU A C 1
ATOM 700 O O . GLU A 1 90 ? -14.465 -3.816 0.276 1.00 76.81 90 GLU A O 1
ATOM 705 N N . GLY A 1 91 ? -15.375 -1.925 -0.529 1.00 79.00 91 GLY A N 1
ATOM 706 C CA . GLY A 1 91 ? -15.474 -2.414 -1.904 1.00 79.00 91 GLY A CA 1
ATOM 707 C C . GLY A 1 91 ? -14.104 -2.734 -2.501 1.00 79.00 91 GLY A C 1
ATOM 708 O O . GLY A 1 91 ? -13.950 -3.755 -3.167 1.00 79.00 91 GLY A O 1
ATOM 709 N N . LYS A 1 92 ? -13.077 -1.929 -2.186 1.00 75.19 92 LYS A N 1
ATOM 710 C CA . LYS A 1 92 ? -11.681 -2.237 -2.538 1.00 75.19 92 LYS A CA 1
ATOM 711 C C . LYS A 1 92 ? -11.233 -3.561 -1.916 1.00 75.19 92 LYS A C 1
ATOM 713 O O . LYS A 1 92 ? -10.733 -4.418 -2.636 1.00 75.19 92 LYS A O 1
ATOM 718 N N . TYR A 1 93 ? -11.462 -3.759 -0.617 1.00 74.88 93 TYR A N 1
ATOM 719 C CA . TYR A 1 93 ? -11.096 -5.009 0.055 1.00 74.88 93 TYR A CA 1
ATOM 720 C C . TYR A 1 93 ? -11.819 -6.229 -0.533 1.00 74.88 93 TYR A C 1
ATOM 722 O O . TYR A 1 93 ? -11.187 -7.251 -0.794 1.00 74.88 93 TYR A O 1
ATOM 730 N N . LEU A 1 94 ? -13.123 -6.112 -0.792 1.00 76.12 94 LEU A N 1
ATOM 731 C CA . LEU A 1 94 ? -13.923 -7.167 -1.417 1.00 76.12 94 LEU A CA 1
ATOM 732 C C . LEU A 1 94 ? -13.430 -7.495 -2.830 1.00 76.12 94 LEU A C 1
ATOM 734 O O . LEU A 1 94 ? -13.339 -8.667 -3.176 1.00 76.12 94 LEU A O 1
ATOM 738 N N . SER A 1 95 ? -13.018 -6.489 -3.609 1.00 70.50 95 SER A N 1
ATOM 739 C CA . SER A 1 95 ? -12.452 -6.701 -4.949 1.00 70.50 95 SER A CA 1
ATOM 740 C C . SER A 1 95 ? -11.126 -7.468 -4.959 1.00 70.50 95 SER A C 1
ATOM 742 O O . SER A 1 95 ? -10.726 -7.959 -6.007 1.00 70.50 95 SER A O 1
ATOM 744 N N . TRP A 1 96 ? -10.432 -7.558 -3.819 1.00 71.81 96 TRP A N 1
ATOM 745 C CA . TRP A 1 96 ? -9.222 -8.375 -3.684 1.00 71.81 96 TRP A CA 1
ATOM 746 C C . TRP A 1 96 ? -9.533 -9.806 -3.248 1.00 71.81 96 TRP A C 1
ATOM 748 O O . TRP A 1 96 ? -8.701 -10.686 -3.441 1.00 71.81 96 TRP A O 1
ATOM 758 N N . GLN A 1 97 ? -10.684 -10.025 -2.606 1.00 66.12 97 GLN A N 1
ATOM 759 C CA . GLN A 1 97 ? -11.117 -11.342 -2.134 1.00 66.12 97 GLN A CA 1
ATOM 760 C C . GLN A 1 97 ? -11.846 -12.156 -3.210 1.00 66.12 97 GLN A C 1
ATOM 762 O O . GLN A 1 97 ? -11.866 -13.381 -3.091 1.00 66.12 97 GLN A O 1
ATOM 767 N N . ALA A 1 98 ? -12.463 -11.480 -4.185 1.00 57.69 98 ALA A N 1
ATOM 768 C CA . ALA A 1 98 ? -13.135 -12.080 -5.338 1.00 57.69 98 ALA A CA 1
ATOM 769 C C . ALA A 1 98 ? -12.126 -12.612 -6.365 1.00 57.69 98 ALA A C 1
ATOM 771 O O . ALA A 1 98 ? -12.382 -13.707 -6.911 1.00 57.69 98 ALA A O 1
#

Foldseek 3Di:
DAPPPLLVVLLPPVPQPQPDLARDVVNVVSLLLSLLLCVLVVHQDQLVVQLVVCVVVVRRSSHSNVSSVSSCVQNPDPDRDDNVVPPPSPVSVVVSVD

pLDDT: mean 70.91, std 13.1, range [39.97, 85.94]

Sequence (98 aa):
MLASLRLWPMFCRARSYLGNGVMHPRDKEFADDILRILRAKGHRAEPHSIKSWAIANGWKPSAANELAALAIKIGGLKAKPSLTKIYNAEGKYLSWQA

Secondary structure (DSSP, 8-state):
----GGGHHHHT-S---TT-SS--HHHHHHHHHHHHHHHHTT----HHHHHHHHHHTT--HHHHHHHHHHHHHHHT-SSPPPSTTSTTHHHHHHHHH-

Nearest PDB structures (foldseek):
  2es9-assembly1_A  TM=6.940E-01  e=5.790E-02  Salmonella enterica subsp. enterica serovar Typhimurium str. LT2
  2jn8-assembly1_A  TM=7.321E-01  e=1.004E+00  Salmonella enterica subsp. enterica serovar Typhimurium

InterPro domains:
  IPR015079 Protein of unknown function DUF1889 [PF08986] (19-96)
  IPR037210 YoaC-like superfamily [G3DSA:1.20.1290.30] (14-94)

Solvent-accessible surface area (backbone atoms only — not comparable to full-atom values): 5817 Å² total; per-residue (Å²): 119,73,60,58,77,80,43,51,76,62,68,55,72,63,72,73,65,87,81,56,73,60,68,50,72,69,50,48,52,51,51,51,52,51,55,36,52,37,45,57,75,64,34,60,71,53,37,67,61,51,27,55,50,31,44,75,71,71,40,50,68,58,36,20,49,53,53,22,52,50,34,48,55,62,69,65,46,91,62,80,55,78,60,88,85,45,84,60,53,64,61,53,52,50,67,48,75,109

Mean predicted aligned error: 8.43 Å